Protein AF-A0AAD5G6D5-F1 (afdb_monomer_lite)

Organism: Ambrosia artemisiifolia (NCBI:txid4212)

Radius of gyration: 32.22 Å; chains: 1; bounding box: 72×56×80 Å

Secondary structure (DSSP, 8-state):
----------------TTTTTTHHHHHHHHHHHHHHHHT-TTTSPPTT--------PPPP---TTTTSPPPPPPTT------------------------

Sequence (100 aa):
MGSDKEDVLFLDRSSRATRGKRMTKLVDDEIEEDDEFWNQDALKEEEDDTNYVEEGEVADVFDSDFDEDEPEPEEEAENEPDERLKTFVKYTCICKARFV

Foldseek 3Di:
DDPPPPPPPPDPDDDDPCPCVCVVVVVVVVVVVVCVVCPDPVNDDDPPPDPDDDDDDDPDDDDPCPPPDDPDPPPDPPPPPPPPPPPPPDDDDDDDDDDD

pLDDT: mean 73.65, std 14.86, range [38.28, 92.12]

InterPro domains:
  IPR046757 Vps72/YL1, N-terminal [PF05764] (13-83)

Structure (mmCIF, N/CA/C/O backbone):
data_AF-A0AAD5G6D5-F1
#
_entry.id   AF-A0AAD5G6D5-F1
#
loop_
_atom_site.group_PDB
_atom_site.id
_atom_site.type_symbol
_atom_site.label_atom_id
_atom_site.label_alt_id
_atom_site.label_comp_id
_atom_site.label_asym_id
_atom_site.label_entity_id
_atom_site.label_seq_id
_atom_site.pdbx_PDB_ins_code
_atom_site.Cartn_x
_atom_site.Cartn_y
_atom_site.Cartn_z
_atom_site.occupancy
_atom_site.B_iso_or_equiv
_atom_site.auth_seq_id
_atom_site.auth_comp_id
_atom_site.auth_asym_id
_atom_site.auth_atom_id
_atom_site.pdbx_PDB_model_num
ATOM 1 N N . MET A 1 1 ? -48.146 -4.716 -3.585 1.00 38.28 1 MET A N 1
ATOM 2 C CA . MET A 1 1 ? -47.211 -5.856 -3.489 1.00 38.28 1 MET A CA 1
ATOM 3 C C . MET A 1 1 ? -46.879 -6.039 -2.022 1.00 38.28 1 MET A C 1
ATOM 5 O O . MET A 1 1 ? -46.701 -5.037 -1.340 1.00 38.28 1 MET A O 1
ATOM 9 N N . GLY A 1 2 ? -47.012 -7.277 -1.543 1.00 42.88 2 GLY A N 1
ATOM 10 C CA . GLY A 1 2 ? -47.096 -7.648 -0.131 1.00 42.88 2 GLY A CA 1
ATOM 11 C C . GLY A 1 2 ? -45.854 -7.262 0.663 1.00 42.88 2 GLY A C 1
ATOM 12 O O . GLY A 1 2 ? -44.737 -7.349 0.168 1.00 42.88 2 GLY A O 1
ATOM 13 N N . SER A 1 3 ? -46.076 -6.798 1.891 1.00 54.25 3 SER A N 1
ATOM 14 C CA . SER A 1 3 ? -45.024 -6.581 2.878 1.00 54.25 3 SER A CA 1
ATOM 15 C C . SER A 1 3 ? -44.687 -7.925 3.519 1.00 54.25 3 SER A C 1
ATOM 17 O O . SER A 1 3 ? -45.057 -8.154 4.667 1.00 54.25 3 SER A O 1
ATOM 19 N N . ASP A 1 4 ? -43.986 -8.793 2.798 1.00 54.28 4 ASP A N 1
ATOM 20 C CA . ASP A 1 4 ? -43.355 -9.982 3.369 1.00 54.28 4 ASP A CA 1
ATOM 21 C C . ASP A 1 4 ? -42.086 -9.543 4.111 1.00 54.28 4 ASP A C 1
ATOM 23 O O . ASP A 1 4 ? -40.959 -9.738 3.668 1.00 54.28 4 ASP A O 1
ATOM 27 N N . LYS A 1 5 ? -42.290 -8.854 5.242 1.00 59.06 5 LYS A N 1
ATOM 28 C CA . LYS A 1 5 ? -41.257 -8.738 6.268 1.00 59.06 5 LYS A CA 1
ATOM 29 C C . LYS A 1 5 ? -41.155 -10.128 6.859 1.00 59.06 5 LYS A C 1
ATOM 31 O O . LYS A 1 5 ? -41.979 -10.503 7.684 1.00 59.06 5 LYS A O 1
ATOM 36 N N . GLU A 1 6 ? -40.213 -10.893 6.335 1.00 58.81 6 GLU A N 1
ATOM 37 C CA . GLU A 1 6 ? -39.676 -12.085 6.963 1.00 58.81 6 GLU A CA 1
ATOM 38 C C . GLU A 1 6 ? -39.655 -11.894 8.484 1.00 58.81 6 GLU A C 1
ATOM 40 O O . GLU A 1 6 ? -38.912 -11.071 9.023 1.00 58.81 6 GLU A O 1
ATOM 45 N N . ASP A 1 7 ? -40.560 -12.597 9.167 1.00 58.69 7 ASP A N 1
ATOM 46 C CA . ASP A 1 7 ? -40.549 -12.744 10.613 1.00 58.69 7 ASP A CA 1
ATOM 47 C C . ASP A 1 7 ? -39.232 -13.438 10.951 1.00 58.69 7 ASP A C 1
ATOM 49 O O . ASP A 1 7 ? -39.132 -14.666 10.989 1.00 58.69 7 ASP A O 1
ATOM 53 N N . VAL A 1 8 ? -38.177 -12.640 11.132 1.00 64.94 8 VAL A N 1
ATOM 54 C CA . VAL A 1 8 ? -36.929 -13.080 11.733 1.00 64.94 8 VAL A CA 1
ATOM 55 C C . VAL A 1 8 ? -37.351 -13.670 13.064 1.00 64.94 8 VAL A C 1
ATOM 57 O O . VAL A 1 8 ? -37.742 -12.939 13.973 1.00 64.94 8 VAL A O 1
ATOM 60 N N . LEU A 1 9 ? -37.364 -15.000 13.147 1.00 64.31 9 LEU A N 1
ATOM 61 C CA . LEU A 1 9 ? -37.770 -15.733 14.335 1.00 64.31 9 LEU A CA 1
ATOM 62 C C . LEU A 1 9 ? -36.773 -15.395 15.445 1.00 64.31 9 LEU A C 1
ATOM 64 O O . LEU A 1 9 ? -35.759 -16.074 15.643 1.00 64.31 9 LEU A O 1
ATOM 68 N N . PHE A 1 10 ? -37.043 -14.302 16.156 1.00 65.94 10 PHE A N 1
ATOM 69 C CA . PHE A 1 10 ? -36.358 -13.910 17.371 1.00 65.94 10 PHE A CA 1
ATOM 70 C C . PHE A 1 10 ? -36.713 -14.956 18.419 1.00 65.94 10 PHE A C 1
ATOM 72 O O . PHE A 1 10 ? -37.667 -14.825 19.177 1.00 65.94 10 PHE A O 1
ATOM 79 N N . LEU A 1 11 ? -35.954 -16.051 18.414 1.00 75.62 11 LEU A N 1
ATOM 80 C CA . LEU A 1 11 ? -35.996 -17.037 19.479 1.00 75.62 11 LEU A CA 1
ATOM 81 C C . LEU A 1 11 ? -35.748 -16.289 20.792 1.00 75.62 11 LEU A C 1
ATOM 83 O O . LEU A 1 11 ? -34.732 -15.598 20.913 1.00 75.62 11 LEU A O 1
ATOM 87 N N . ASP A 1 12 ? -36.666 -16.426 21.744 1.00 70.00 12 ASP A N 1
ATOM 88 C CA . ASP A 1 12 ? -36.560 -15.840 23.078 1.00 70.00 12 ASP A CA 1
ATOM 89 C C . ASP A 1 12 ? -35.485 -16.593 23.873 1.00 70.00 12 ASP A C 1
ATOM 91 O O . ASP A 1 12 ? -35.728 -17.584 24.561 1.00 70.00 12 ASP A O 1
ATOM 95 N N . ARG A 1 13 ? -34.230 -16.198 23.653 1.00 73.69 13 ARG A N 1
ATOM 96 C CA . ARG A 1 13 ? -33.047 -16.749 24.322 1.00 73.69 13 ARG A CA 1
ATOM 97 C C . ARG A 1 13 ? -32.616 -15.748 25.378 1.00 73.69 13 ARG A C 1
ATOM 99 O O . ARG A 1 13 ? -32.470 -14.566 25.074 1.00 73.69 13 ARG A O 1
ATOM 106 N N . SER A 1 14 ? -32.321 -16.229 26.585 1.00 75.81 14 SER A N 1
ATOM 107 C CA . SER A 1 14 ? -31.828 -15.394 27.685 1.00 75.81 14 SER A CA 1
ATOM 108 C C . SER A 1 14 ? -30.657 -14.516 27.223 1.00 75.81 14 SER A C 1
ATOM 110 O O . SER A 1 14 ? -29.594 -15.030 26.849 1.00 75.81 14 SER A O 1
ATOM 112 N N . SER A 1 15 ? -30.843 -13.195 27.225 1.00 74.56 15 SER A N 1
ATOM 113 C CA . SER A 1 15 ? -29.784 -12.260 26.860 1.00 74.56 15 SER A CA 1
ATOM 114 C C . SER A 1 15 ? -28.761 -12.181 27.998 1.00 74.56 15 SER A C 1
ATOM 116 O O . SER A 1 15 ? -29.096 -12.066 29.176 1.00 74.56 15 SER A O 1
ATOM 118 N N . ARG A 1 16 ? -27.474 -12.310 27.661 1.00 81.12 16 ARG A N 1
ATOM 119 C CA . ARG A 1 16 ? -26.378 -12.159 28.629 1.00 81.12 16 ARG A CA 1
ATOM 120 C C . ARG A 1 16 ? -25.946 -10.698 28.628 1.00 81.12 16 ARG A C 1
ATOM 122 O O . ARG A 1 16 ? -25.591 -10.187 27.570 1.00 81.12 16 ARG A O 1
ATOM 129 N N . ALA A 1 17 ? -25.883 -10.066 29.799 1.00 80.50 17 ALA A N 1
ATOM 130 C CA . ALA A 1 17 ? -25.503 -8.653 29.943 1.00 80.50 17 ALA A CA 1
ATOM 131 C C . ALA A 1 17 ? -24.106 -8.307 29.378 1.00 80.50 17 ALA A C 1
ATOM 133 O O . ALA A 1 17 ? -23.826 -7.154 29.069 1.00 80.50 17 ALA A O 1
ATOM 134 N N . THR A 1 18 ? -23.220 -9.297 29.234 1.00 81.44 18 THR A N 1
ATOM 135 C CA . THR A 1 18 ? -21.864 -9.130 28.684 1.00 81.44 18 THR A CA 1
ATOM 136 C C . THR A 1 18 ? -21.732 -9.545 27.214 1.00 81.44 18 THR A C 1
ATOM 138 O O . THR A 1 18 ? -20.630 -9.500 26.664 1.00 81.44 18 THR A O 1
ATOM 141 N N . ARG A 1 19 ? -22.824 -9.950 26.548 1.00 82.62 19 ARG A N 1
ATOM 142 C CA . ARG A 1 19 ? -22.811 -10.288 25.117 1.00 82.62 19 ARG A CA 1
ATOM 143 C C . ARG A 1 19 ? -22.443 -9.045 24.307 1.00 82.62 19 ARG A C 1
ATOM 145 O O . ARG A 1 19 ? -23.045 -7.997 24.486 1.00 82.62 19 ARG A O 1
ATOM 152 N N . GLY A 1 20 ? -21.459 -9.169 23.420 1.00 84.12 20 GLY A N 1
ATOM 153 C CA . GLY A 1 20 ? -21.082 -8.080 22.516 1.00 84.12 20 GLY A CA 1
ATOM 154 C C . GLY A 1 20 ? -20.308 -6.925 23.161 1.00 84.12 20 GLY A C 1
ATOM 155 O O . GLY A 1 20 ? -20.046 -5.942 22.485 1.00 84.12 20 GLY A O 1
ATOM 156 N N . LYS A 1 21 ? -19.881 -7.035 24.430 1.00 82.31 21 LYS A N 1
ATOM 157 C CA . LYS A 1 21 ? -19.227 -5.936 25.175 1.00 82.31 21 LYS A CA 1
ATOM 158 C C . LYS A 1 21 ? -17.980 -5.350 24.488 1.00 82.31 21 LYS A C 1
ATOM 160 O O . LYS A 1 21 ? -17.638 -4.207 24.755 1.00 82.31 21 LYS A O 1
ATOM 165 N N . ARG A 1 22 ? -17.298 -6.141 23.653 1.00 82.12 22 ARG A N 1
ATOM 166 C CA . ARG A 1 22 ? -16.107 -5.743 22.880 1.00 82.12 22 ARG A CA 1
ATOM 167 C C . ARG A 1 22 ? -16.316 -5.802 21.363 1.00 82.12 22 ARG A C 1
ATOM 169 O O . ARG A 1 22 ? -15.362 -5.607 20.631 1.00 82.12 22 ARG A O 1
ATOM 176 N N . MET A 1 23 ? -17.533 -6.101 20.903 1.00 83.94 23 MET A N 1
ATOM 177 C CA . MET A 1 23 ? -17.803 -6.233 19.468 1.00 83.94 23 MET A CA 1
ATOM 178 C C . MET A 1 23 ? -17.735 -4.895 18.747 1.00 83.94 23 MET A C 1
ATOM 180 O O . MET A 1 23 ? -17.300 -4.877 17.613 1.00 83.94 23 MET A O 1
ATOM 184 N N . THR A 1 24 ? -18.124 -3.799 19.401 1.00 78.62 24 THR A N 1
ATOM 185 C CA . THR A 1 24 ? -17.991 -2.461 18.809 1.00 78.62 24 THR A CA 1
ATOM 186 C C . THR A 1 24 ? -16.525 -2.152 18.553 1.00 78.62 24 THR A C 1
ATOM 188 O O . THR A 1 24 ? -16.168 -1.904 17.421 1.00 78.62 24 THR A O 1
ATOM 191 N N . LYS A 1 25 ? -15.662 -2.369 19.556 1.00 81.38 25 LYS A N 1
ATOM 192 C CA . LYS A 1 25 ? -14.221 -2.158 19.407 1.00 81.38 25 LYS A CA 1
ATOM 193 C C . LYS A 1 25 ? -13.613 -2.975 18.258 1.00 81.38 25 LYS A C 1
ATOM 195 O O . LYS A 1 25 ? -12.873 -2.423 17.474 1.00 81.38 25 LYS A O 1
ATOM 200 N N . LEU A 1 26 ? -13.917 -4.273 18.161 1.00 84.00 26 LEU A N 1
ATOM 201 C CA . LEU A 1 26 ? -13.353 -5.106 17.086 1.00 84.00 26 LEU A CA 1
ATOM 202 C C . LEU A 1 26 ? -13.787 -4.650 15.686 1.00 84.00 26 LEU A C 1
ATOM 204 O O . LEU A 1 26 ? -13.025 -4.822 14.751 1.00 84.00 26 LEU A O 1
ATOM 208 N N . VAL A 1 27 ? -15.000 -4.109 15.555 1.00 87.19 27 VAL A N 1
ATOM 209 C CA . VAL A 1 27 ? -15.507 -3.582 14.280 1.00 87.19 27 VAL A CA 1
ATOM 210 C C . VAL A 1 27 ? -14.926 -2.196 13.995 1.00 87.19 27 VAL A C 1
ATOM 212 O O . VAL A 1 27 ? -14.629 -1.899 12.849 1.00 87.19 27 VAL A O 1
ATOM 215 N N . ASP A 1 28 ? -14.740 -1.367 15.025 1.00 86.62 28 ASP A N 1
ATOM 216 C CA . ASP A 1 28 ? -14.099 -0.056 14.897 1.00 86.62 28 ASP A CA 1
ATOM 217 C C . ASP A 1 28 ? -12.623 -0.217 14.471 1.00 86.62 28 ASP A C 1
ATOM 219 O O . ASP A 1 28 ? -12.188 0.449 13.539 1.00 86.62 28 ASP A O 1
ATOM 223 N N . ASP A 1 29 ? -11.894 -1.159 15.089 1.00 86.50 29 ASP A N 1
ATOM 224 C CA . ASP A 1 29 ? -10.495 -1.477 14.762 1.00 86.50 29 ASP A CA 1
ATOM 225 C C . ASP A 1 29 ? -10.360 -1.970 13.289 1.00 86.50 29 ASP A C 1
ATOM 227 O O . ASP A 1 29 ? -9.449 -1.550 12.586 1.00 86.50 29 ASP A O 1
ATOM 231 N N . GLU A 1 30 ? -11.283 -2.810 12.788 1.00 84.31 30 GLU A N 1
ATOM 232 C CA . GLU A 1 30 ? -11.291 -3.295 11.386 1.00 84.31 30 GLU A CA 1
ATOM 233 C C . GLU A 1 30 ? -11.513 -2.157 10.374 1.00 84.31 30 GLU A C 1
ATOM 235 O O . GLU A 1 30 ? -10.855 -2.104 9.340 1.00 84.31 30 GLU A O 1
ATOM 240 N N . ILE A 1 31 ? -12.412 -1.220 10.688 1.00 86.62 31 ILE A N 1
ATOM 241 C CA . ILE A 1 31 ? -12.705 -0.070 9.822 1.00 86.62 31 ILE A CA 1
ATOM 242 C C . ILE A 1 31 ? -11.507 0.887 9.754 1.00 86.62 31 ILE A C 1
ATOM 244 O O . ILE A 1 31 ? -11.192 1.391 8.680 1.00 86.62 31 ILE A O 1
ATOM 248 N N . GLU A 1 32 ? -10.835 1.131 10.884 1.00 86.25 32 GLU A N 1
ATOM 249 C CA . GLU A 1 32 ? -9.627 1.965 10.926 1.00 86.25 32 GLU A CA 1
ATOM 250 C C . GLU A 1 32 ? -8.491 1.350 10.090 1.00 86.25 32 GLU A C 1
ATOM 252 O O . GLU A 1 32 ? -7.855 2.055 9.306 1.00 86.25 32 GLU A O 1
ATOM 257 N N . GLU A 1 33 ? -8.267 0.036 10.203 1.00 87.94 33 GLU A N 1
ATOM 258 C CA . GLU A 1 33 ? -7.255 -0.684 9.416 1.00 87.94 33 GLU A CA 1
ATOM 259 C C . GLU A 1 33 ? -7.559 -0.655 7.906 1.00 87.94 33 GLU A C 1
ATOM 261 O O . GLU A 1 33 ? -6.653 -0.440 7.094 1.00 87.94 33 GLU A O 1
ATOM 266 N N . ASP A 1 34 ? -8.829 -0.814 7.525 1.00 90.25 34 ASP A N 1
ATOM 267 C CA . ASP A 1 34 ? -9.269 -0.702 6.133 1.00 90.25 34 ASP A CA 1
ATOM 268 C C . ASP A 1 34 ? -9.032 0.713 5.586 1.00 90.25 34 ASP A C 1
ATOM 270 O O . ASP A 1 34 ? -8.464 0.879 4.501 1.00 90.25 34 ASP A O 1
ATOM 274 N N . ASP A 1 35 ? -9.411 1.747 6.340 1.00 87.12 35 ASP A N 1
ATOM 275 C CA . ASP A 1 35 ? -9.202 3.136 5.937 1.00 87.12 35 ASP A CA 1
ATOM 276 C C . ASP A 1 35 ? -7.704 3.450 5.771 1.00 87.12 35 ASP A C 1
ATOM 278 O O . ASP A 1 35 ? -7.321 4.134 4.819 1.00 87.12 35 ASP A O 1
ATOM 282 N N . GLU A 1 36 ? -6.830 2.941 6.640 1.00 88.12 36 GLU A N 1
ATOM 283 C CA . GLU A 1 36 ? -5.377 3.124 6.521 1.00 88.12 36 GLU A CA 1
ATOM 284 C C . GLU A 1 36 ? -4.773 2.392 5.313 1.00 88.12 36 GLU A C 1
ATOM 286 O O . GLU A 1 36 ? -3.846 2.905 4.676 1.00 88.12 36 GLU A O 1
ATOM 291 N N . PHE A 1 37 ? -5.284 1.209 4.970 1.00 89.25 3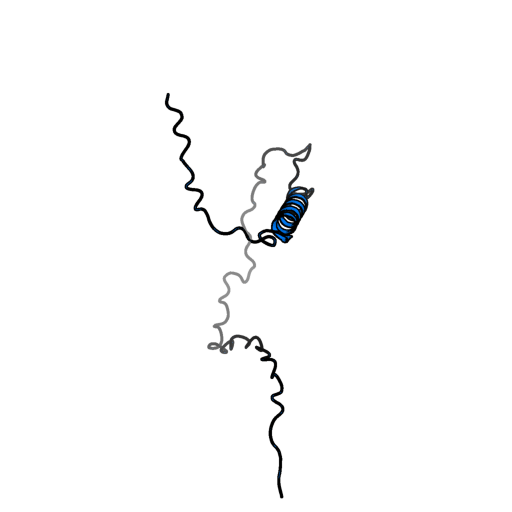7 PHE A N 1
ATOM 292 C CA . PHE A 1 37 ? -4.812 0.441 3.820 1.00 89.25 37 PHE A CA 1
ATOM 293 C C . PHE A 1 37 ? -5.263 1.052 2.487 1.00 89.25 37 PHE A C 1
ATOM 295 O O . PHE A 1 37 ? -4.471 1.144 1.547 1.00 89.25 37 PHE A O 1
ATOM 302 N N . TRP A 1 38 ? -6.516 1.505 2.398 1.00 89.50 38 TRP A N 1
ATOM 303 C CA . TRP A 1 38 ? -7.082 2.024 1.150 1.00 89.50 38 TRP A CA 1
ATOM 304 C C . TRP A 1 38 ? -6.759 3.499 0.893 1.00 89.50 38 TRP A C 1
ATOM 306 O O . TRP A 1 38 ? -6.696 3.908 -0.263 1.00 89.50 38 TRP A O 1
ATOM 316 N N . ASN A 1 39 ? -6.469 4.298 1.926 1.00 86.31 39 ASN A N 1
ATOM 317 C CA . ASN A 1 39 ? -6.070 5.704 1.764 1.00 86.31 39 ASN A CA 1
ATOM 318 C C . ASN A 1 39 ? -4.560 5.905 1.527 1.00 86.31 39 ASN A C 1
ATOM 320 O O . ASN A 1 39 ? -4.034 6.997 1.778 1.00 86.31 39 ASN A O 1
ATOM 324 N N . GLN A 1 40 ? -3.853 4.890 1.031 1.00 85.62 40 GLN A N 1
ATOM 325 C CA . GLN A 1 40 ? -2.455 5.016 0.616 1.00 85.62 40 GLN A CA 1
ATOM 326 C C . GLN A 1 40 ? -2.349 5.846 -0.668 1.00 85.62 40 GLN A C 1
ATOM 328 O O . GLN A 1 40 ? -3.128 5.658 -1.598 1.00 85.62 40 GLN A O 1
ATOM 333 N N . ASP A 1 41 ? -1.360 6.739 -0.749 1.00 81.00 41 ASP A N 1
ATOM 334 C CA . ASP A 1 41 ? -1.197 7.637 -1.906 1.00 81.00 41 ASP A CA 1
ATOM 335 C C . ASP A 1 41 ? -0.940 6.886 -3.226 1.00 81.00 41 ASP A C 1
ATOM 337 O O . ASP A 1 41 ? -1.255 7.408 -4.284 1.00 81.00 41 ASP A O 1
ATOM 341 N N . ALA A 1 42 ? -0.452 5.641 -3.170 1.00 83.06 42 ALA A N 1
ATOM 342 C CA . ALA A 1 42 ? -0.271 4.782 -4.345 1.00 83.06 42 ALA A CA 1
ATOM 343 C C . ALA A 1 42 ? -1.582 4.205 -4.920 1.00 83.06 42 ALA A C 1
ATOM 345 O O . ALA A 1 42 ? -1.586 3.726 -6.049 1.00 83.06 42 ALA A O 1
ATOM 346 N N . LEU A 1 43 ? -2.665 4.187 -4.133 1.00 83.56 43 LEU A N 1
ATOM 347 C CA . LEU A 1 43 ? -3.983 3.672 -4.535 1.00 83.56 43 LEU A CA 1
ATOM 348 C C . LEU A 1 43 ? -5.015 4.792 -4.730 1.00 83.56 43 LEU A C 1
ATOM 350 O O . LEU A 1 43 ? -6.148 4.514 -5.122 1.00 83.56 43 LEU A O 1
ATOM 354 N N . LYS A 1 44 ? -4.648 6.046 -4.434 1.00 8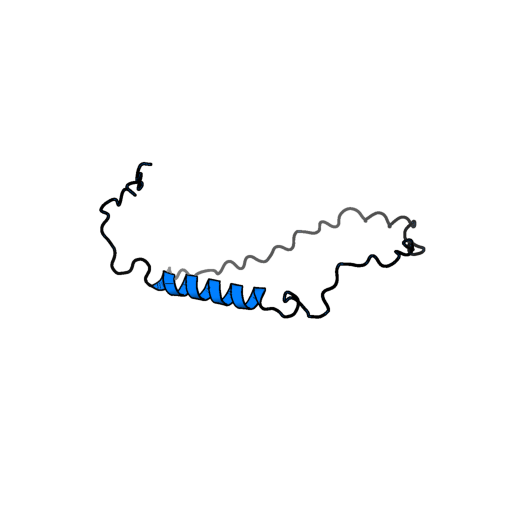3.69 44 LYS A N 1
ATOM 355 C CA . LYS A 1 44 ? -5.498 7.211 -4.688 1.00 83.69 44 LYS A CA 1
ATOM 356 C C . LYS A 1 44 ? -5.440 7.589 -6.160 1.00 83.69 44 LYS A C 1
ATOM 358 O O . LYS A 1 44 ? -4.399 7.487 -6.795 1.00 83.69 44 LYS A O 1
ATOM 363 N N . GLU A 1 45 ? -6.565 8.084 -6.658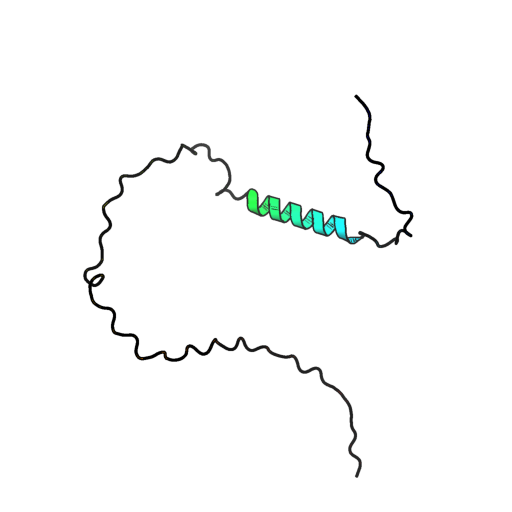 1.00 81.44 45 GLU A N 1
ATOM 364 C CA . GLU A 1 45 ? -6.646 8.690 -7.984 1.00 81.44 45 GLU A CA 1
ATOM 365 C C . GLU A 1 45 ? -5.727 9.926 -8.036 1.00 81.44 45 GLU A C 1
ATOM 367 O O . GLU A 1 45 ? -5.864 10.850 -7.227 1.00 81.44 45 GLU A O 1
ATOM 372 N N . GLU A 1 46 ? -4.774 9.927 -8.968 1.00 79.81 46 GLU A N 1
ATOM 373 C CA . GLU A 1 46 ? -3.854 11.039 -9.221 1.00 79.81 46 GLU A CA 1
ATOM 374 C C . GLU A 1 46 ? -4.396 11.945 -10.344 1.00 79.81 46 GLU A C 1
ATOM 376 O O . GLU A 1 46 ? -5.110 11.495 -11.238 1.00 79.81 46 GLU A O 1
ATOM 381 N N . GLU A 1 47 ? -4.061 13.241 -10.320 1.00 78.19 47 GLU A N 1
ATOM 382 C CA . GLU A 1 47 ? -4.496 14.210 -11.347 1.00 78.19 47 GLU A CA 1
ATOM 383 C C . GLU A 1 47 ? -3.957 13.870 -12.755 1.00 78.19 47 GLU A C 1
ATOM 385 O O . GLU A 1 47 ? -4.601 14.187 -13.755 1.00 78.19 47 GLU A O 1
ATOM 390 N N . ASP A 1 48 ? -2.823 13.166 -12.826 1.00 79.38 48 ASP A N 1
ATOM 391 C CA . ASP A 1 48 ? -2.183 12.675 -14.052 1.00 79.38 48 ASP A CA 1
ATOM 392 C C . ASP A 1 48 ? -2.440 11.167 -14.313 1.00 79.38 48 ASP A C 1
ATOM 394 O O . ASP A 1 48 ? -1.690 10.519 -15.049 1.00 79.38 48 ASP A O 1
ATOM 398 N N . ASP A 1 49 ? -3.517 10.592 -13.758 1.00 84.69 49 ASP A N 1
ATOM 399 C CA . ASP A 1 49 ? -3.927 9.197 -14.000 1.00 84.69 49 ASP A CA 1
ATOM 400 C C . ASP A 1 49 ? -4.564 9.025 -15.395 1.00 84.69 49 ASP A C 1
ATOM 402 O O . ASP A 1 49 ? -5.783 9.045 -15.601 1.00 84.69 49 ASP A O 1
ATOM 406 N N . THR A 1 50 ? -3.701 8.932 -16.408 1.00 88.25 50 THR A N 1
ATOM 407 C CA . THR A 1 50 ? -4.094 8.628 -17.789 1.00 88.25 50 THR A CA 1
ATOM 408 C C . THR A 1 50 ? -4.113 7.122 -18.038 1.00 88.25 50 THR A C 1
ATOM 410 O O . THR A 1 50 ? -3.362 6.361 -17.435 1.00 88.25 50 THR A O 1
ATOM 413 N N . ASN A 1 51 ? -4.968 6.670 -18.962 1.00 89.81 51 ASN A N 1
ATOM 414 C CA . ASN A 1 51 ? -5.059 5.248 -19.297 1.00 89.81 51 ASN A CA 1
ATOM 415 C C . ASN A 1 51 ? -3.691 4.674 -19.688 1.00 89.81 51 ASN A C 1
ATOM 417 O O . ASN A 1 51 ? -2.957 5.306 -20.447 1.00 89.81 51 ASN A O 1
ATOM 421 N N . TYR A 1 52 ? -3.424 3.443 -19.249 1.00 89.62 52 TYR A N 1
ATOM 422 C CA . TYR A 1 52 ? -2.205 2.705 -19.566 1.00 89.62 52 TYR A CA 1
ATOM 423 C C . TYR A 1 52 ? -1.813 2.827 -21.048 1.00 89.62 52 TYR A C 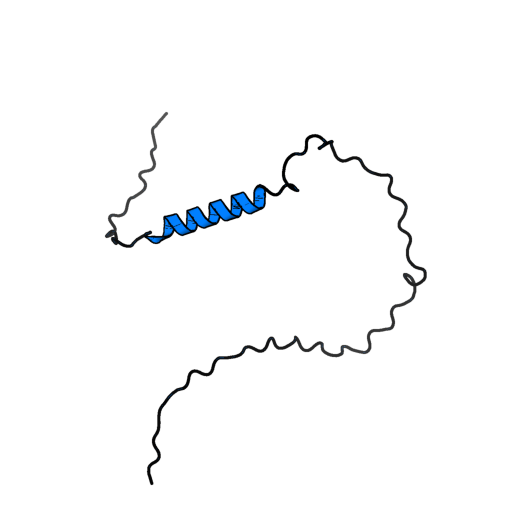1
ATOM 425 O O . TYR A 1 52 ? -2.638 2.621 -21.949 1.00 89.62 52 TYR A O 1
ATOM 433 N N . VAL A 1 53 ? -0.539 3.143 -21.277 1.00 87.44 53 VAL A N 1
ATOM 434 C CA . VAL A 1 53 ? 0.082 3.220 -22.598 1.00 87.44 53 VAL A CA 1
ATOM 435 C C . VAL A 1 53 ? 1.129 2.118 -22.686 1.00 87.44 53 VAL A C 1
ATOM 437 O O . VAL A 1 53 ? 2.050 2.070 -21.877 1.00 87.44 53 VAL A O 1
ATOM 440 N N . GLU A 1 54 ? 0.978 1.237 -23.672 1.00 83.38 54 GLU A N 1
ATOM 441 C CA . GLU A 1 54 ? 1.964 0.202 -23.980 1.00 83.38 54 GLU A CA 1
ATOM 442 C C . GLU A 1 54 ? 3.244 0.871 -24.499 1.00 83.38 54 GLU A C 1
ATOM 444 O O . GLU A 1 54 ? 3.246 1.525 -25.549 1.00 83.38 54 GLU A O 1
ATOM 449 N N . GLU A 1 55 ? 4.334 0.746 -23.746 1.00 80.44 55 GLU A N 1
ATOM 450 C CA . GLU A 1 55 ? 5.662 1.089 -24.242 1.00 80.44 55 GLU A CA 1
ATOM 451 C C . GLU A 1 55 ? 6.154 -0.046 -25.142 1.00 80.44 55 GLU A C 1
ATOM 453 O O . GLU A 1 55 ? 5.930 -1.217 -24.851 1.00 80.44 55 GLU A O 1
ATOM 458 N N . GLY A 1 56 ? 6.800 0.289 -26.263 1.00 82.69 56 GLY A N 1
ATOM 459 C CA . GLY A 1 56 ? 7.254 -0.716 -27.222 1.00 82.69 56 GLY A CA 1
ATOM 460 C C . GLY A 1 56 ? 8.204 -1.720 -26.569 1.00 82.69 56 GLY A 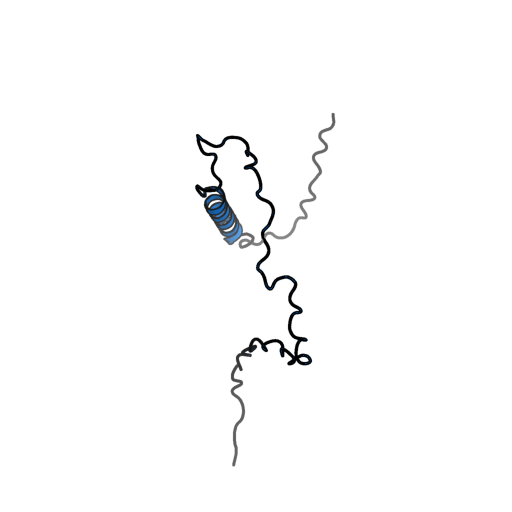C 1
ATOM 461 O O . GLY A 1 56 ? 9.334 -1.369 -26.233 1.00 82.69 56 GLY A O 1
ATOM 462 N N . GLU A 1 57 ? 7.745 -2.960 -26.415 1.00 75.00 57 GLU A N 1
ATOM 463 C CA . GLU A 1 57 ? 8.531 -4.039 -25.827 1.00 75.00 57 GLU A CA 1
ATOM 464 C C . GLU A 1 57 ? 9.722 -4.371 -26.738 1.00 75.00 57 GLU A C 1
ATOM 466 O O . GLU A 1 57 ? 9.578 -4.666 -27.930 1.00 75.00 57 GLU A O 1
ATOM 471 N N . VAL A 1 58 ? 10.932 -4.294 -26.186 1.00 82.00 58 VAL A N 1
ATOM 472 C CA . VAL A 1 58 ? 12.126 -4.825 -26.848 1.00 82.00 58 VAL A CA 1
ATOM 473 C C . VAL A 1 58 ? 12.100 -6.339 -26.677 1.00 82.00 58 VAL A C 1
ATOM 475 O O . VAL A 1 58 ? 11.742 -6.831 -25.610 1.00 82.00 58 VAL A O 1
ATOM 478 N N . ALA A 1 59 ? 12.468 -7.077 -27.726 1.00 86.00 59 ALA A N 1
ATOM 479 C CA . ALA A 1 59 ? 12.587 -8.527 -27.634 1.00 86.00 59 ALA A CA 1
ATOM 480 C C . ALA A 1 59 ? 13.513 -8.909 -26.470 1.00 86.00 59 ALA A C 1
ATOM 482 O O . ALA A 1 59 ? 14.578 -8.307 -26.312 1.00 86.00 59 ALA A O 1
ATOM 483 N N . ASP A 1 60 ? 13.092 -9.901 -25.690 1.00 87.44 60 ASP A N 1
ATOM 484 C CA . ASP A 1 60 ? 13.864 -10.416 -24.564 1.00 87.44 60 ASP A CA 1
ATOM 485 C C . ASP A 1 60 ? 15.270 -10.851 -25.017 1.00 87.44 60 ASP A C 1
ATOM 487 O O . ASP A 1 60 ? 15.438 -11.436 -26.095 1.00 87.44 60 ASP A O 1
ATOM 491 N N . VAL A 1 61 ? 16.282 -10.523 -24.214 1.00 89.62 61 VAL A N 1
ATOM 492 C CA . VAL A 1 61 ? 17.688 -10.844 -24.477 1.00 89.62 61 VAL A CA 1
ATOM 493 C C . VAL A 1 61 ? 18.150 -11.787 -23.383 1.00 89.62 61 VAL A C 1
ATOM 495 O O . VAL A 1 61 ? 18.420 -11.367 -22.263 1.00 89.62 61 VAL A O 1
ATOM 498 N N . PHE A 1 62 ? 18.264 -13.061 -23.738 1.00 89.25 62 PHE A N 1
ATOM 499 C CA . PHE A 1 62 ? 18.835 -14.070 -22.862 1.00 89.25 62 PHE A CA 1
ATOM 500 C C . PHE A 1 62 ? 20.337 -13.842 -22.660 1.00 89.25 62 PHE A C 1
ATOM 502 O O . PHE A 1 62 ? 21.051 -13.458 -23.596 1.00 89.25 62 PHE A O 1
ATOM 509 N N . ASP A 1 63 ? 20.813 -14.101 -21.442 1.00 91.75 63 ASP A N 1
ATOM 510 C CA . ASP A 1 63 ? 22.241 -14.175 -21.150 1.00 91.75 63 ASP A CA 1
ATOM 511 C C . ASP A 1 63 ? 22.890 -15.334 -21.925 1.00 91.75 63 ASP A C 1
ATOM 513 O O . ASP A 1 63 ? 22.234 -16.280 -22.367 1.00 91.75 63 ASP A O 1
ATOM 517 N N . SER A 1 64 ? 24.204 -15.249 -22.139 1.00 92.00 64 SER A N 1
ATOM 518 C CA . SER A 1 64 ? 24.935 -16.203 -22.983 1.00 92.00 64 SER A CA 1
ATOM 519 C C . SER A 1 64 ? 24.944 -17.643 -22.464 1.00 92.00 64 SER A C 1
ATOM 521 O O . SER A 1 64 ? 25.274 -18.544 -23.230 1.00 92.00 64 SER A O 1
ATOM 523 N N . ASP A 1 65 ? 24.640 -17.839 -21.183 1.00 91.00 65 ASP A N 1
ATOM 524 C CA . ASP A 1 65 ? 24.579 -19.124 -20.488 1.00 91.00 65 ASP A CA 1
ATOM 525 C C . ASP A 1 65 ? 23.142 -19.643 -20.309 1.00 91.00 65 ASP A C 1
ATOM 527 O O . ASP A 1 65 ? 22.953 -20.696 -19.716 1.00 91.00 65 ASP A O 1
ATOM 531 N N . PHE A 1 66 ? 22.120 -18.971 -20.855 1.00 92.12 66 PHE A N 1
ATOM 532 C CA . PHE A 1 66 ? 20.735 -19.445 -20.741 1.00 92.12 66 PHE A CA 1
ATOM 533 C C . PHE A 1 66 ? 20.504 -20.815 -21.404 1.00 92.12 66 PHE A C 1
ATOM 535 O O . PHE A 1 66 ? 19.738 -21.628 -20.896 1.00 92.12 66 PHE A O 1
ATOM 542 N N . ASP A 1 67 ? 21.162 -21.066 -22.541 1.00 90.88 67 ASP A N 1
ATOM 543 C CA . ASP A 1 67 ? 21.127 -22.360 -23.238 1.00 90.88 67 ASP A CA 1
ATOM 544 C C . ASP A 1 67 ? 22.226 -23.326 -22.742 1.00 90.88 67 ASP A C 1
ATOM 546 O O . ASP A 1 67 ? 22.364 -24.428 -23.280 1.00 90.88 67 ASP A O 1
ATOM 550 N N . GLU A 1 68 ? 23.063 -22.914 -21.780 1.00 90.12 68 GLU A N 1
ATOM 551 C CA . GLU A 1 68 ? 24.053 -23.807 -21.179 1.00 90.12 68 GLU A CA 1
ATOM 552 C C . GLU A 1 68 ? 23.328 -24.790 -20.255 1.00 90.12 68 GLU A C 1
ATOM 554 O O . GLU A 1 68 ? 22.511 -24.393 -19.427 1.00 90.12 68 GLU A O 1
ATOM 559 N N . ASP A 1 69 ? 23.604 -26.087 -20.419 1.00 87.12 69 ASP A N 1
ATOM 560 C CA 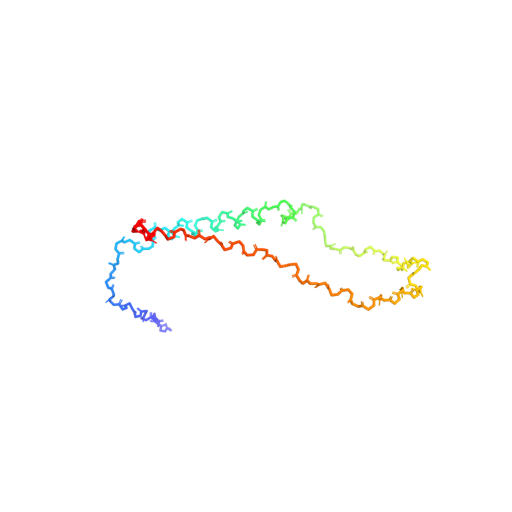. ASP A 1 69 ? 23.016 -27.113 -19.562 1.00 87.12 69 ASP A CA 1
ATOM 561 C C . ASP A 1 69 ? 23.378 -26.818 -18.101 1.00 87.12 69 ASP A C 1
ATOM 563 O O . ASP A 1 69 ? 24.558 -26.807 -17.727 1.00 87.12 69 ASP A O 1
ATOM 567 N N . GLU A 1 70 ? 22.354 -26.608 -17.268 1.00 85.06 70 GLU A N 1
ATOM 568 C CA . GLU A 1 70 ? 22.549 -26.539 -15.825 1.00 85.06 70 GLU A CA 1
ATOM 569 C C . GLU A 1 70 ? 23.244 -27.831 -15.368 1.00 85.06 70 GLU A C 1
ATOM 571 O O . GLU A 1 70 ? 22.875 -28.926 -15.816 1.00 85.06 70 GLU A O 1
ATOM 576 N N . PRO A 1 71 ? 24.266 -27.739 -14.494 1.00 84.38 71 PRO A N 1
ATOM 577 C CA . PRO A 1 71 ? 24.919 -28.931 -13.979 1.00 84.38 71 PRO A CA 1
ATOM 578 C C . PRO A 1 71 ? 23.856 -29.828 -13.351 1.00 84.38 71 PRO A C 1
ATOM 580 O O . PRO A 1 71 ? 23.024 -29.339 -12.582 1.00 84.38 71 PRO A O 1
ATOM 583 N N . GLU A 1 72 ? 23.882 -31.126 -13.688 1.00 75.62 72 GLU A N 1
ATOM 584 C CA . GLU A 1 72 ? 22.964 -32.088 -13.082 1.00 75.62 72 GLU A CA 1
ATOM 585 C C . GLU A 1 72 ? 22.985 -31.866 -11.568 1.00 75.62 72 GLU A C 1
ATOM 587 O O . GLU A 1 72 ? 24.079 -31.844 -10.984 1.00 75.62 72 GLU A O 1
ATOM 592 N N . PRO A 1 73 ? 21.819 -31.651 -10.931 1.00 74.50 73 PRO A N 1
ATOM 593 C CA . PRO A 1 73 ? 21.786 -31.543 -9.490 1.00 74.50 73 PRO A CA 1
ATOM 594 C C . PRO A 1 73 ? 22.405 -32.829 -8.955 1.00 74.50 73 PRO A C 1
ATOM 596 O O . PRO A 1 73 ? 21.911 -33.925 -9.236 1.00 74.50 73 PRO A O 1
ATOM 599 N N . GLU A 1 74 ? 23.521 -32.701 -8.234 1.00 66.19 74 GLU A N 1
ATOM 600 C CA . GLU A 1 74 ? 24.050 -33.808 -7.451 1.00 66.19 74 GLU A CA 1
ATOM 601 C C . GLU A 1 74 ? 22.877 -34.338 -6.619 1.00 66.19 74 GLU A C 1
ATOM 603 O O . GLU A 1 74 ? 22.207 -33.549 -5.948 1.00 66.19 74 GLU A O 1
ATOM 608 N N . GLU A 1 75 ? 22.585 -35.635 -6.795 1.00 62.22 75 GLU A N 1
ATOM 609 C CA . GLU A 1 75 ? 21.456 -36.372 -6.221 1.00 62.22 75 GLU A CA 1
ATOM 610 C C . GLU A 1 75 ? 20.994 -35.746 -4.903 1.00 62.22 75 GLU A C 1
ATOM 612 O O . GLU A 1 75 ? 21.805 -35.664 -3.981 1.00 62.22 75 GLU A O 1
ATOM 617 N N . GLU A 1 76 ? 19.732 -35.282 -4.875 1.00 57.69 76 GLU A N 1
ATOM 618 C CA . GLU A 1 76 ? 19.023 -34.693 -3.731 1.00 57.69 76 GLU A CA 1
ATOM 619 C C . GLU A 1 76 ? 19.843 -34.763 -2.440 1.00 57.69 76 GLU A C 1
ATOM 621 O O . GLU A 1 76 ? 19.748 -35.720 -1.669 1.00 57.69 76 GLU A O 1
ATOM 626 N N . ALA A 1 77 ? 20.636 -33.724 -2.159 1.00 58.09 77 ALA A N 1
ATOM 627 C CA . ALA A 1 77 ? 20.883 -33.408 -0.768 1.00 58.09 77 ALA A CA 1
ATOM 628 C C . ALA A 1 77 ? 19.491 -33.137 -0.205 1.00 58.09 77 ALA A C 1
ATOM 630 O O . ALA A 1 77 ? 18.937 -32.066 -0.463 1.00 58.09 77 ALA A O 1
ATOM 631 N N . GLU A 1 78 ? 18.904 -34.156 0.437 1.00 55.56 78 GLU A N 1
ATOM 632 C CA . GLU A 1 78 ? 17.656 -34.086 1.179 1.00 55.56 78 GLU A CA 1
ATOM 633 C C . GLU A 1 78 ? 17.659 -32.731 1.874 1.00 55.56 78 GLU A C 1
ATOM 635 O O . GLU A 1 78 ? 18.408 -32.505 2.828 1.00 55.56 78 GLU A O 1
ATOM 640 N N . ASN A 1 79 ? 16.890 -31.777 1.348 1.00 61.62 79 ASN A N 1
ATOM 641 C CA . ASN A 1 79 ? 16.626 -30.560 2.082 1.00 61.62 79 ASN A CA 1
ATOM 642 C C . ASN A 1 79 ? 15.665 -31.035 3.165 1.00 61.62 79 ASN A C 1
ATOM 644 O O . ASN A 1 79 ? 14.447 -31.011 2.975 1.00 61.62 79 ASN A O 1
ATOM 648 N N . GLU A 1 80 ? 16.228 -31.607 4.241 1.00 59.16 80 GLU A N 1
ATOM 649 C CA . GLU A 1 80 ? 15.505 -31.890 5.469 1.00 59.16 80 GLU A CA 1
ATOM 650 C C . GLU A 1 80 ? 14.688 -30.627 5.720 1.00 59.16 80 GLU A C 1
ATOM 652 O O . GLU A 1 80 ? 15.278 -29.543 5.805 1.00 59.16 80 GLU A O 1
ATOM 657 N N . PRO A 1 81 ? 13.346 -30.709 5.720 1.00 58.00 81 PRO A N 1
ATOM 658 C CA . PRO A 1 81 ? 12.542 -29.531 5.959 1.00 58.00 81 PRO A CA 1
ATOM 659 C C . PRO A 1 81 ? 12.996 -29.004 7.309 1.00 58.00 81 PRO A C 1
ATOM 661 O O . PRO A 1 81 ? 12.770 -29.698 8.299 1.00 58.00 81 PRO A O 1
ATOM 664 N N . ASP A 1 82 ? 13.664 -27.841 7.313 1.00 61.12 82 ASP A N 1
ATOM 665 C CA . ASP A 1 82 ? 14.159 -27.159 8.507 1.00 61.12 82 ASP A CA 1
ATOM 666 C C . ASP A 1 82 ? 13.081 -27.322 9.568 1.00 61.12 82 ASP A C 1
ATOM 668 O O . ASP A 1 82 ? 11.965 -26.792 9.425 1.00 61.12 82 ASP A O 1
ATOM 672 N N . GLU A 1 83 ? 13.354 -28.210 10.531 1.00 59.19 83 GLU A N 1
ATOM 673 C CA . GLU A 1 83 ? 12.426 -28.555 11.584 1.00 59.19 83 GLU A CA 1
ATOM 674 C C . GLU A 1 83 ? 12.260 -27.263 12.361 1.00 59.19 83 GLU A C 1
ATOM 676 O O . GLU A 1 83 ? 13.005 -27.019 13.306 1.00 59.19 83 GLU A O 1
ATOM 681 N N . ARG A 1 84 ? 11.300 -26.414 11.951 1.00 63.22 84 ARG A N 1
ATOM 682 C CA . ARG A 1 84 ? 10.902 -25.212 12.675 1.00 63.22 84 ARG A CA 1
ATOM 683 C C . ARG A 1 84 ? 10.754 -25.657 14.107 1.00 63.22 84 ARG A C 1
ATOM 685 O O . ARG A 1 84 ? 9.773 -26.339 14.419 1.00 63.22 84 ARG A O 1
ATOM 692 N N . LEU A 1 85 ? 11.761 -25.341 14.923 1.00 59.88 85 LEU A N 1
ATOM 693 C CA . LEU A 1 85 ? 11.942 -25.955 16.224 1.00 59.88 85 LEU A CA 1
ATOM 694 C C . LEU A 1 85 ? 10.703 -25.601 17.023 1.00 59.88 85 LEU A C 1
ATOM 696 O O . LEU A 1 85 ? 10.559 -24.484 17.524 1.00 59.88 85 LEU A O 1
ATOM 700 N N . LYS A 1 86 ? 9.765 -26.548 17.099 1.00 62.84 86 LYS A N 1
ATOM 701 C CA . LYS A 1 86 ? 8.585 -26.433 17.938 1.00 62.84 86 LYS A CA 1
ATOM 702 C C . LYS A 1 86 ? 9.128 -26.485 19.348 1.00 62.84 86 LYS A C 1
ATOM 704 O O . LYS A 1 86 ? 9.309 -27.555 19.923 1.00 62.84 86 LYS A O 1
ATOM 709 N N . THR A 1 87 ? 9.444 -25.315 19.885 1.00 61.03 87 THR A N 1
ATOM 710 C CA . THR A 1 87 ? 9.823 -25.144 21.276 1.00 61.03 87 THR A CA 1
ATOM 711 C C . THR A 1 87 ? 8.587 -25.458 22.106 1.00 61.03 87 THR A C 1
ATOM 713 O O . THR A 1 87 ? 7.763 -24.610 22.434 1.00 61.03 87 THR A O 1
ATOM 716 N N . PHE A 1 88 ? 8.404 -26.740 22.410 1.00 55.09 88 PHE A N 1
ATOM 717 C CA . PHE A 1 88 ? 7.402 -27.163 23.366 1.00 55.09 88 PHE A CA 1
ATOM 718 C C . PHE A 1 88 ? 7.864 -26.667 24.736 1.00 55.09 88 PHE A C 1
ATOM 720 O O . PHE A 1 88 ? 8.832 -27.154 25.325 1.00 55.09 88 PHE A O 1
ATOM 727 N N . VAL A 1 89 ? 7.189 -25.634 25.229 1.00 63.19 89 VAL A N 1
ATOM 728 C CA . VAL A 1 89 ? 7.410 -25.103 26.570 1.00 63.19 89 VAL A CA 1
ATOM 729 C C . VAL A 1 89 ? 7.081 -26.217 27.563 1.00 63.19 89 VAL A C 1
ATOM 731 O O . VAL A 1 89 ? 5.925 -26.606 27.732 1.00 63.19 89 VAL A O 1
ATOM 734 N N . LYS A 1 90 ? 8.109 -26.780 28.208 1.00 57.78 90 LYS A N 1
ATOM 735 C CA . LYS A 1 90 ? 7.929 -27.762 29.280 1.00 57.78 90 LYS A CA 1
ATOM 736 C C . LYS A 1 90 ? 7.367 -27.040 30.506 1.00 57.78 90 LYS A C 1
ATOM 738 O O . LYS A 1 90 ? 8.117 -26.428 31.262 1.00 57.78 90 LYS A O 1
ATOM 743 N N . TYR A 1 91 ? 6.057 -27.126 30.720 1.00 59.12 91 TYR A N 1
ATOM 744 C CA . TYR A 1 91 ? 5.465 -26.754 32.002 1.00 59.12 91 TYR A CA 1
ATOM 745 C C . TYR A 1 91 ? 5.999 -27.687 33.094 1.00 59.12 91 TYR A C 1
ATOM 747 O O . TYR A 1 91 ? 5.947 -28.913 32.985 1.00 59.12 91 TYR A O 1
ATOM 755 N N . THR A 1 92 ? 6.550 -27.091 34.146 1.00 56.31 92 THR A N 1
ATOM 756 C CA . THR A 1 92 ? 7.074 -27.776 35.323 1.00 56.31 92 THR A CA 1
ATOM 757 C C . THR A 1 92 ? 5.937 -28.445 36.088 1.00 56.31 92 THR A C 1
ATOM 759 O O . THR A 1 92 ? 5.055 -27.782 36.629 1.00 56.31 92 THR A O 1
ATOM 762 N N . CYS A 1 93 ? 5.966 -29.776 36.186 1.00 42.00 93 CYS A N 1
ATOM 763 C CA . CYS A 1 93 ? 5.145 -30.479 37.162 1.00 42.00 93 CYS A CA 1
ATOM 764 C C . CYS A 1 93 ? 5.985 -30.729 38.416 1.00 42.00 93 CYS A C 1
ATOM 766 O O . CYS A 1 93 ? 6.797 -31.649 38.493 1.00 42.00 93 CYS A O 1
ATOM 768 N N . ILE A 1 94 ? 5.793 -29.848 39.392 1.00 56.97 94 ILE A N 1
ATOM 769 C CA . ILE A 1 94 ? 6.177 -30.037 40.787 1.00 56.97 94 ILE A CA 1
ATOM 770 C C . ILE A 1 94 ? 5.444 -31.286 41.286 1.00 56.97 94 ILE A C 1
ATOM 772 O O . ILE A 1 94 ? 4.235 -31.214 41.474 1.00 56.97 94 ILE A O 1
ATOM 776 N N . CYS A 1 95 ? 6.138 -32.416 41.488 1.00 45.25 95 CYS A N 1
ATOM 777 C CA . CYS A 1 95 ? 5.721 -33.476 42.420 1.00 45.25 95 CYS A CA 1
ATOM 778 C C . CYS A 1 95 ? 6.736 -34.636 42.543 1.00 45.25 95 CYS A C 1
ATOM 780 O O . CYS A 1 95 ? 7.188 -35.176 41.540 1.00 45.25 95 CYS A O 1
ATOM 782 N N . LYS A 1 96 ? 6.909 -35.096 43.796 1.00 44.34 96 LYS A N 1
ATOM 783 C CA . LYS A 1 96 ? 7.692 -36.228 44.361 1.00 44.34 96 LYS A CA 1
ATOM 784 C C . LYS A 1 96 ? 9.132 -35.890 44.782 1.00 44.34 96 LYS A C 1
ATOM 786 O O . LYS A 1 96 ? 10.013 -35.735 43.954 1.00 44.34 96 LYS A O 1
ATOM 791 N N . ALA A 1 97 ? 9.400 -35.636 46.066 1.00 49.97 97 ALA A N 1
ATOM 792 C CA . ALA A 1 97 ? 9.379 -36.569 47.210 1.00 49.97 97 ALA A CA 1
ATOM 793 C C . ALA A 1 97 ? 10.394 -37.720 47.069 1.00 49.97 97 ALA A C 1
ATOM 795 O O . ALA A 1 97 ? 10.179 -38.669 46.321 1.00 49.97 97 ALA A O 1
ATOM 796 N N . ARG A 1 98 ? 11.473 -37.627 47.848 1.00 47.44 98 ARG A N 1
ATOM 797 C CA . ARG A 1 98 ? 12.468 -38.668 48.144 1.00 47.44 98 ARG A CA 1
ATOM 798 C C . ARG A 1 98 ? 12.844 -38.404 49.605 1.00 47.44 98 ARG A C 1
ATOM 800 O O . ARG A 1 98 ? 13.407 -37.352 49.873 1.00 47.44 98 ARG A O 1
ATOM 807 N N . PHE A 1 99 ? 12.290 -39.054 50.626 1.00 39.22 99 PHE A N 1
ATOM 808 C CA . PHE A 1 99 ? 12.184 -40.478 50.972 1.00 39.22 99 PHE A CA 1
ATOM 809 C C . PHE A 1 99 ? 13.509 -41.242 50.867 1.00 39.22 99 PHE A C 1
ATOM 811 O O . PHE A 1 99 ? 13.990 -41.504 49.763 1.00 39.22 99 PHE A O 1
ATOM 818 N N . VAL A 1 100 ? 13.967 -41.618 52.069 1.00 47.72 100 VAL A N 1
ATOM 819 C CA . VAL A 1 100 ? 15.192 -42.302 52.521 1.00 47.72 100 VAL A CA 1
ATOM 820 C C . VAL A 1 100 ? 16.449 -41.447 52.545 1.00 47.72 100 VAL A C 1
ATOM 822 O O . VAL A 1 100 ? 17.019 -41.176 51.468 1.00 47.72 100 VAL A O 1
#